Protein AF-A0A956HZK3-F1 (afdb_monomer_lite)

Radius of gyration: 20.82 Å; chains: 1; bounding box: 31×24×89 Å

pLDDT: mean 79.74, std 17.96, range [38.81, 96.31]

Secondary structure (DSSP, 8-state):
--EEEEEE-----SS---EEEEEEEE--TTGGG--EEEEEEEETTEEEEEEEEE-TT---SEEEEEEEE-SEEEEEEEEEE-SS-EEEEEEEEEESPSSEEEEE-S-HHHHTTS--------PPP------

Structure (mmCIF, N/CA/C/O backbone):
data_AF-A0A956HZK3-F1
#
_entry.id   AF-A0A956HZK3-F1
#
loop_
_atom_site.group_PDB
_atom_site.id
_atom_site.type_symbol
_atom_site.label_atom_id
_atom_site.label_alt_id
_atom_site.label_comp_id
_atom_site.label_asym_id
_atom_site.label_entity_id
_atom_site.label_seq_id
_atom_site.pdbx_PDB_ins_code
_atom_site.Cartn_x
_atom_site.Cartn_y
_atom_site.Cartn_z
_atom_site.occupancy
_atom_site.B_iso_or_equiv
_atom_site.auth_seq_id
_atom_site.auth_comp_id
_atom_site.auth_asym_id
_atom_site.auth_atom_id
_atom_site.pdbx_PDB_model_num
ATOM 1 N N . MET A 1 1 ? 16.913 -11.897 -4.334 1.00 68.00 1 MET A N 1
ATOM 2 C CA . MET A 1 1 ? 16.401 -12.235 -2.968 1.00 68.00 1 MET A CA 1
ATOM 3 C C . MET A 1 1 ? 15.530 -11.085 -2.461 1.00 68.00 1 MET A C 1
ATOM 5 O O . MET A 1 1 ? 15.985 -9.955 -2.537 1.00 68.00 1 MET A O 1
ATOM 9 N N . LEU A 1 2 ? 14.308 -11.349 -1.979 1.00 73.81 2 LEU A N 1
ATOM 10 C CA . LEU A 1 2 ? 13.409 -10.322 -1.420 1.00 73.81 2 LEU A CA 1
ATOM 11 C C . LEU A 1 2 ? 13.751 -10.045 0.050 1.00 73.81 2 LEU A C 1
ATOM 13 O O . LEU A 1 2 ? 13.859 -10.986 0.837 1.00 73.81 2 LEU A O 1
ATOM 17 N N . VAL A 1 3 ? 13.868 -8.768 0.416 1.00 76.94 3 VAL A N 1
ATOM 18 C CA . VAL A 1 3 ? 14.003 -8.318 1.811 1.00 76.94 3 VAL A CA 1
ATOM 19 C C . VAL A 1 3 ? 12.762 -7.514 2.197 1.00 76.94 3 VAL A C 1
ATOM 21 O O . VAL A 1 3 ? 12.360 -6.613 1.464 1.00 76.94 3 VAL A O 1
ATOM 24 N N . ILE A 1 4 ? 12.151 -7.847 3.337 1.00 76.69 4 ILE A N 1
ATOM 25 C CA . ILE A 1 4 ? 10.953 -7.174 3.856 1.00 76.69 4 ILE A CA 1
ATOM 26 C C . ILE A 1 4 ? 11.287 -6.564 5.216 1.00 76.69 4 ILE A C 1
ATOM 28 O O . ILE A 1 4 ? 11.729 -7.274 6.119 1.00 76.69 4 ILE A O 1
ATOM 32 N N . GLY A 1 5 ? 11.052 -5.262 5.368 1.00 72.25 5 GLY A N 1
ATOM 33 C CA . GLY A 1 5 ? 11.111 -4.560 6.649 1.00 72.25 5 GLY A CA 1
ATOM 34 C C . GLY A 1 5 ? 9.750 -3.957 6.975 1.00 72.25 5 GLY A C 1
ATOM 35 O O . GLY A 1 5 ? 9.245 -3.151 6.204 1.00 72.25 5 GLY A O 1
ATOM 36 N N . ALA A 1 6 ? 9.145 -4.325 8.101 1.00 70.81 6 ALA A N 1
ATOM 37 C CA . ALA A 1 6 ? 7.883 -3.744 8.559 1.00 70.81 6 ALA A CA 1
ATOM 38 C C . ALA A 1 6 ? 8.085 -3.081 9.922 1.00 70.81 6 ALA A C 1
ATOM 40 O O . ALA A 1 6 ? 8.686 -3.680 10.816 1.00 70.81 6 ALA A O 1
ATOM 41 N N . ALA A 1 7 ? 7.571 -1.863 10.090 1.00 73.00 7 ALA A N 1
ATOM 42 C CA . ALA A 1 7 ? 7.549 -1.188 11.381 1.00 73.00 7 ALA A CA 1
ATOM 43 C C . ALA A 1 7 ? 6.170 -0.569 11.644 1.00 73.00 7 ALA A C 1
ATOM 45 O O . ALA A 1 7 ? 5.514 -0.004 10.766 1.00 73.00 7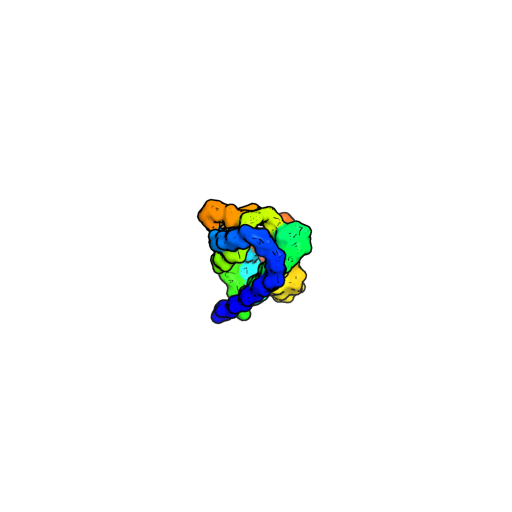 ALA A O 1
ATOM 46 N N . VAL A 1 8 ? 5.717 -0.728 12.886 1.00 65.25 8 VAL A N 1
ATOM 47 C CA . VAL A 1 8 ? 4.416 -0.259 13.370 1.00 65.25 8 VAL A CA 1
ATOM 48 C C . VAL A 1 8 ? 4.659 0.957 14.250 1.00 65.25 8 VAL A C 1
ATOM 50 O O . VAL A 1 8 ? 5.470 0.894 15.177 1.00 65.25 8 VAL A O 1
ATOM 53 N N . VAL A 1 9 ? 3.964 2.060 13.976 1.00 59.81 9 VAL A N 1
ATOM 54 C CA . VAL A 1 9 ? 3.981 3.220 14.869 1.00 59.81 9 VAL A CA 1
ATOM 55 C C . VAL A 1 9 ? 2.968 2.933 15.971 1.00 59.81 9 VAL A C 1
ATOM 57 O O . VAL A 1 9 ? 1.778 2.787 15.710 1.00 59.81 9 VAL A O 1
ATOM 60 N N . ALA A 1 10 ? 3.438 2.789 17.210 1.00 54.22 10 ALA A N 1
ATOM 61 C CA . ALA A 1 10 ? 2.575 2.532 18.359 1.00 54.22 10 ALA A CA 1
ATOM 62 C C . ALA A 1 10 ? 1.777 3.797 18.717 1.00 54.22 10 ALA A C 1
ATOM 64 O O . ALA A 1 10 ? 2.124 4.528 19.643 1.00 54.22 10 ALA A O 1
ATOM 65 N N . VAL A 1 11 ? 0.709 4.070 17.969 1.00 53.50 11 VAL A N 1
ATOM 66 C CA . VAL A 1 11 ? -0.293 5.062 18.359 1.00 53.50 11 VAL A CA 1
ATOM 67 C C . VAL A 1 11 ? -1.145 4.433 19.469 1.00 53.50 11 VAL A C 1
ATOM 69 O O . VAL A 1 11 ? -1.604 3.299 19.302 1.00 53.50 11 VAL A O 1
ATOM 72 N N . PRO A 1 12 ? -1.366 5.107 20.612 1.00 49.19 12 PRO A N 1
ATOM 73 C CA . PRO A 1 12 ? -2.252 4.621 21.667 1.00 49.19 12 PRO A CA 1
ATOM 74 C C . PRO A 1 12 ? -3.720 4.671 21.201 1.00 49.19 12 PRO A C 1
ATOM 76 O O . PRO A 1 12 ? -4.497 5.538 21.592 1.00 49.19 12 PRO A O 1
ATOM 79 N N . LEU A 1 13 ? -4.104 3.735 20.331 1.00 54.06 13 LEU A N 1
ATOM 80 C CA . LEU A 1 13 ? -5.460 3.554 19.823 1.00 54.06 13 LEU A CA 1
ATOM 81 C C . LEU A 1 13 ? -6.302 2.846 20.888 1.00 54.06 13 LEU A C 1
ATOM 83 O O . LEU A 1 13 ? -6.204 1.643 21.128 1.00 54.06 13 LEU A O 1
ATOM 87 N N . LEU A 1 14 ? -7.145 3.627 21.553 1.00 50.53 14 LEU A N 1
ATOM 88 C CA . LEU A 1 14 ? -8.181 3.153 22.461 1.00 50.53 14 LEU A CA 1
ATOM 89 C C . LEU A 1 14 ? -9.067 2.103 21.748 1.00 50.53 14 LEU A C 1
ATOM 91 O O . LEU A 1 14 ? -9.798 2.424 20.819 1.00 50.53 14 LEU A O 1
ATOM 95 N N . ARG A 1 15 ? -9.045 0.851 22.227 1.00 55.31 15 ARG A N 1
ATOM 96 C CA . ARG A 1 15 ? -10.040 -0.224 21.978 1.00 55.31 15 ARG A CA 1
ATOM 97 C C . ARG A 1 15 ? -10.226 -0.778 20.554 1.00 55.31 15 ARG A C 1
ATOM 99 O O . ARG A 1 15 ? -11.107 -1.622 20.380 1.00 55.31 15 ARG A O 1
ATOM 106 N N . ALA A 1 16 ? -9.445 -0.392 19.552 1.00 63.50 16 ALA A N 1
ATOM 107 C CA . ALA A 1 16 ? -9.590 -0.990 18.225 1.00 63.50 16 ALA A CA 1
ATOM 108 C C . ALA A 1 16 ? -8.935 -2.384 18.177 1.00 63.50 16 ALA A C 1
ATOM 110 O O . ALA A 1 16 ? -7.742 -2.519 18.432 1.00 63.50 16 ALA A O 1
ATOM 111 N N . VAL A 1 17 ? -9.714 -3.427 17.869 1.00 71.00 17 VAL A N 1
ATOM 112 C CA . VAL A 1 17 ? -9.182 -4.784 17.665 1.00 71.00 17 VAL A CA 1
ATOM 113 C C . VAL A 1 17 ? -8.614 -4.862 16.242 1.00 71.00 17 VAL A C 1
ATOM 115 O O . VAL A 1 17 ? -9.389 -4.737 15.288 1.00 71.00 17 VAL A O 1
ATOM 118 N N . PRO A 1 18 ? -7.290 -5.024 16.065 1.00 76.81 18 PRO A N 1
ATOM 119 C CA . PRO A 1 18 ? -6.699 -5.149 14.741 1.00 76.81 18 PRO A CA 1
ATOM 120 C C . PRO A 1 18 ? -7.169 -6.450 14.085 1.00 76.81 18 PRO A C 1
ATOM 122 O O . PRO A 1 18 ? -7.285 -7.487 14.738 1.00 76.81 18 PRO A O 1
ATOM 125 N N . THR A 1 19 ? -7.482 -6.378 12.795 1.00 84.69 19 THR A N 1
ATOM 126 C CA . THR A 1 19 ? -7.929 -7.521 11.997 1.00 84.69 19 THR A CA 1
ATOM 127 C C . THR A 1 19 ? -6.960 -7.724 10.843 1.00 84.69 19 THR A C 1
ATOM 129 O O . THR A 1 19 ? -6.578 -6.770 10.163 1.00 84.69 19 THR A O 1
ATOM 132 N N . GLU A 1 20 ? -6.569 -8.973 10.607 1.00 89.12 20 GLU A N 1
ATOM 133 C CA . GLU A 1 20 ? -5.709 -9.310 9.479 1.00 89.12 20 GLU A CA 1
ATOM 134 C C . GLU A 1 20 ? -6.452 -9.121 8.154 1.00 89.12 20 GLU A C 1
ATOM 136 O O . GLU A 1 20 ? -7.575 -9.588 7.972 1.00 89.12 20 GLU A O 1
ATOM 141 N N . SER A 1 21 ? -5.808 -8.439 7.215 1.00 89.69 21 SER A N 1
ATOM 142 C CA . SER A 1 21 ? -6.274 -8.267 5.842 1.00 89.69 21 SER A CA 1
ATOM 143 C C . SER A 1 21 ? -5.170 -8.686 4.887 1.00 89.69 21 SER A C 1
ATOM 145 O O . SER A 1 21 ? -4.015 -8.285 5.044 1.00 89.69 21 SER A O 1
ATOM 147 N N . ARG A 1 22 ? -5.519 -9.484 3.877 1.00 93.06 22 ARG A N 1
ATOM 148 C CA . ARG A 1 22 ? -4.597 -9.828 2.793 1.00 93.06 22 ARG A CA 1
ATOM 149 C C . ARG A 1 22 ? -4.782 -8.839 1.654 1.00 93.06 22 ARG A C 1
ATOM 151 O O . ARG A 1 22 ? -5.893 -8.659 1.161 1.00 93.06 22 ARG A O 1
ATOM 158 N N . ILE A 1 23 ? -3.686 -8.234 1.225 1.00 94.19 23 ILE A N 1
ATOM 159 C CA . ILE A 1 23 ? -3.666 -7.279 0.124 1.00 94.19 23 ILE A CA 1
ATOM 160 C C . ILE A 1 23 ? -2.704 -7.793 -0.944 1.00 94.19 23 ILE A C 1
ATOM 162 O O . ILE A 1 23 ? -1.580 -8.183 -0.634 1.00 94.19 23 ILE A O 1
ATOM 166 N N . ARG A 1 24 ? -3.157 -7.797 -2.196 1.00 95.62 24 ARG A N 1
ATOM 167 C CA . ARG A 1 24 ? -2.361 -8.086 -3.384 1.00 95.62 24 ARG A CA 1
ATOM 168 C C . ARG A 1 24 ? -2.109 -6.793 -4.140 1.00 95.62 24 ARG A C 1
ATOM 170 O O . ARG A 1 24 ? -3.056 -6.150 -4.589 1.00 95.62 24 ARG A O 1
ATOM 177 N N . TYR A 1 25 ? -0.842 -6.454 -4.318 1.00 95.56 25 TYR A N 1
ATOM 178 C CA . TYR A 1 25 ? -0.424 -5.276 -5.067 1.00 95.56 25 TYR A CA 1
ATOM 179 C C . TYR A 1 25 ? -0.042 -5.642 -6.491 1.00 95.56 25 TYR A C 1
ATOM 181 O O . TYR A 1 25 ? 0.660 -6.632 -6.695 1.00 95.56 25 TYR A O 1
ATOM 189 N N . GLY A 1 26 ? -0.477 -4.843 -7.463 1.00 94.62 26 GLY A N 1
ATOM 190 C CA . GLY A 1 26 ? 0.009 -4.879 -8.841 1.00 94.62 26 GLY A CA 1
ATOM 191 C C . GLY A 1 26 ? 0.969 -3.725 -9.103 1.00 94.62 26 GLY A C 1
ATOM 192 O O . GLY A 1 26 ? 0.599 -2.580 -8.883 1.00 94.62 26 GLY A O 1
ATOM 193 N N . LEU A 1 27 ? 2.181 -4.012 -9.584 1.00 91.88 27 LEU A N 1
ATOM 194 C CA . LEU A 1 27 ? 3.204 -2.997 -9.899 1.00 91.88 27 LEU A CA 1
ATOM 195 C C . LEU A 1 27 ? 3.161 -2.519 -11.360 1.00 91.88 27 LEU A C 1
ATOM 197 O O . LEU A 1 27 ? 3.937 -1.663 -11.762 1.00 91.88 27 LEU A O 1
ATOM 201 N N . GLY A 1 28 ? 2.241 -3.057 -12.161 1.00 88.62 28 GLY A N 1
ATOM 202 C CA . GLY A 1 28 ? 2.072 -2.657 -13.555 1.00 88.62 28 GLY A CA 1
ATOM 203 C C . GLY A 1 28 ? 3.085 -3.299 -14.515 1.00 88.62 28 GLY A C 1
ATOM 204 O O . GLY A 1 28 ? 3.748 -4.276 -14.160 1.00 88.62 28 GLY A O 1
ATOM 205 N N . PRO A 1 29 ? 3.137 -2.831 -15.776 1.00 86.38 29 PRO A N 1
ATOM 206 C CA . PRO A 1 29 ? 4.001 -3.388 -16.823 1.00 86.38 29 PRO A CA 1
ATOM 207 C C . PRO A 1 29 ? 5.499 -3.216 -16.552 1.00 86.38 29 PRO A C 1
ATOM 209 O O . PRO A 1 29 ? 6.263 -4.134 -16.834 1.00 86.38 29 PRO A O 1
ATOM 212 N N . ASP A 1 30 ? 5.889 -2.093 -15.948 1.00 87.31 30 ASP A N 1
ATOM 213 C CA . ASP A 1 30 ? 7.291 -1.705 -15.727 1.00 87.31 30 ASP A CA 1
ATOM 214 C C . ASP A 1 30 ? 7.840 -2.221 -14.382 1.00 87.31 30 ASP A C 1
ATOM 216 O O . ASP A 1 30 ? 8.847 -1.752 -13.863 1.00 87.31 30 ASP A O 1
ATOM 220 N N . HIS A 1 31 ? 7.185 -3.230 -13.798 1.00 89.25 31 HIS A N 1
ATOM 221 C CA . HIS A 1 31 ? 7.525 -3.771 -12.480 1.00 89.25 31 HIS A CA 1
ATOM 222 C C . HIS A 1 31 ? 8.981 -4.256 -12.360 1.00 89.25 31 HIS A C 1
ATOM 224 O O . HIS A 1 31 ? 9.521 -4.306 -11.259 1.00 89.25 31 HIS A O 1
ATOM 230 N N . ALA A 1 32 ? 9.606 -4.653 -13.472 1.00 91.94 32 ALA A N 1
ATOM 231 C CA . ALA A 1 32 ? 10.980 -5.146 -13.484 1.00 91.94 32 ALA A CA 1
ATOM 232 C C . ALA A 1 32 ? 12.002 -4.048 -13.145 1.00 91.94 32 ALA A C 1
ATOM 234 O O . ALA A 1 32 ? 13.071 -4.370 -12.633 1.00 91.94 32 ALA A O 1
ATOM 235 N N . ASP A 1 33 ? 11.653 -2.779 -13.367 1.00 90.25 33 ASP A N 1
ATOM 236 C CA . ASP A 1 33 ? 12.508 -1.630 -13.058 1.00 90.25 33 ASP A CA 1
ATOM 237 C C . ASP A 1 33 ? 12.327 -1.136 -11.614 1.00 90.25 33 ASP A C 1
ATOM 239 O O . ASP A 1 33 ? 13.103 -0.311 -11.135 1.00 90.25 33 ASP A O 1
ATOM 243 N N . VAL A 1 34 ? 11.317 -1.643 -10.895 1.00 91.62 34 VAL A N 1
ATOM 244 C CA . VAL A 1 34 ? 11.053 -1.285 -9.497 1.00 91.62 34 VAL A CA 1
ATOM 245 C C . VAL A 1 34 ? 11.977 -2.077 -8.573 1.00 91.62 34 VAL A C 1
ATOM 247 O O . VAL A 1 34 ? 11.986 -3.311 -8.585 1.00 91.62 34 VAL A O 1
ATOM 250 N N . HIS A 1 35 ? 12.710 -1.361 -7.721 1.00 93.19 35 HIS A N 1
ATOM 251 C CA . HIS A 1 35 ? 13.671 -1.940 -6.778 1.00 93.19 35 HIS A CA 1
ATOM 252 C C . HIS A 1 35 ? 13.257 -1.786 -5.319 1.00 93.19 35 HIS A C 1
ATOM 254 O O . HIS A 1 35 ? 13.512 -2.686 -4.518 1.00 93.19 35 HIS A O 1
ATOM 260 N N . ASP A 1 36 ? 12.585 -0.691 -4.972 1.00 94.06 36 ASP A N 1
ATOM 261 C CA . ASP A 1 36 ? 12.060 -0.468 -3.628 1.00 94.06 36 ASP A CA 1
ATOM 262 C C . ASP A 1 36 ? 10.592 -0.064 -3.691 1.00 94.06 36 ASP A C 1
ATOM 264 O O . ASP A 1 36 ? 10.186 0.740 -4.528 1.00 94.06 36 ASP A O 1
ATOM 268 N N . VAL A 1 37 ? 9.802 -0.596 -2.762 1.00 95.31 37 VAL A N 1
ATOM 269 C CA . VAL A 1 37 ? 8.430 -0.155 -2.514 1.00 95.31 37 VAL A CA 1
ATOM 270 C C . VAL A 1 37 ? 8.266 0.081 -1.028 1.00 95.31 37 VAL A C 1
ATOM 272 O O . VAL A 1 37 ? 8.432 -0.836 -0.224 1.00 95.31 37 VAL A O 1
ATOM 275 N N . ARG A 1 38 ? 7.883 1.298 -0.660 1.00 95.50 38 ARG A N 1
ATOM 276 C CA . ARG A 1 38 ? 7.469 1.652 0.692 1.00 95.50 38 ARG A CA 1
ATOM 277 C C . ARG A 1 38 ? 5.976 1.930 0.707 1.00 95.50 38 ARG A C 1
ATOM 279 O O . ARG A 1 38 ? 5.492 2.834 0.043 1.00 95.50 38 ARG A O 1
ATOM 286 N N . LEU A 1 39 ? 5.250 1.153 1.492 1.00 96.00 39 LEU A N 1
ATOM 287 C CA . LEU A 1 39 ? 3.824 1.306 1.735 1.00 96.00 39 LEU A CA 1
ATOM 288 C C . LEU A 1 39 ? 3.629 2.016 3.068 1.00 96.00 39 LEU A C 1
ATOM 290 O O . LEU A 1 39 ? 4.158 1.558 4.081 1.00 96.00 39 LEU A O 1
ATOM 294 N N . VAL A 1 40 ? 2.856 3.096 3.076 1.00 95.38 40 VAL A N 1
ATOM 295 C CA . VAL A 1 40 ? 2.471 3.839 4.279 1.00 95.38 40 VAL A CA 1
ATOM 296 C C . VAL A 1 40 ? 0.951 3.856 4.371 1.00 95.38 40 VAL A C 1
ATOM 298 O O . VAL A 1 40 ? 0.274 4.299 3.445 1.00 95.38 40 VAL A O 1
ATOM 301 N N . TYR A 1 41 ? 0.417 3.350 5.479 1.00 93.75 41 TYR A N 1
ATOM 302 C CA . TYR A 1 41 ? -1.012 3.350 5.773 1.00 93.75 41 TYR A CA 1
ATOM 303 C C . TYR A 1 41 ? -1.311 4.479 6.748 1.00 93.75 41 TYR A C 1
ATOM 305 O O . TYR A 1 41 ? -0.834 4.453 7.886 1.00 93.75 41 TYR A O 1
ATOM 313 N N . ALA A 1 42 ? -2.141 5.419 6.312 1.00 93.25 42 ALA A N 1
ATOM 314 C CA . ALA A 1 42 ? -2.622 6.517 7.128 1.00 93.25 42 ALA A CA 1
ATOM 315 C C . ALA A 1 42 ? -4.117 6.363 7.429 1.00 93.25 42 ALA A C 1
ATOM 317 O O . ALA A 1 42 ? -4.916 6.082 6.529 1.00 93.25 42 ALA A O 1
ATOM 318 N N . LEU A 1 43 ? -4.499 6.559 8.690 1.00 91.12 43 LEU A N 1
ATOM 319 C CA . LEU A 1 43 ? -5.887 6.617 9.149 1.00 91.12 43 LEU A CA 1
ATOM 320 C C . LEU A 1 43 ? -6.158 8.037 9.634 1.00 91.12 43 LEU A C 1
ATOM 322 O O . LEU A 1 43 ? -5.408 8.547 10.452 1.00 91.12 43 LEU A O 1
ATOM 326 N N . GLU A 1 44 ? -7.198 8.685 9.106 1.00 89.44 44 GLU A N 1
ATOM 327 C CA . GLU A 1 44 ? -7.553 10.069 9.479 1.00 89.44 44 GLU A CA 1
ATOM 328 C C . GLU A 1 44 ? -6.409 11.095 9.299 1.00 89.44 44 GLU A C 1
ATOM 330 O O . GLU A 1 44 ? -6.447 12.185 9.858 1.00 89.44 44 GLU A O 1
ATOM 335 N N . GLY A 1 45 ? -5.428 10.778 8.445 1.00 87.75 45 GLY A N 1
ATOM 336 C CA . GLY A 1 45 ? -4.257 11.617 8.170 1.00 87.75 45 GLY A CA 1
ATOM 337 C C . GLY A 1 45 ? -3.010 11.256 8.981 1.00 87.75 45 GLY A C 1
ATOM 338 O O . GLY A 1 45 ? -1.941 11.773 8.669 1.00 87.75 45 GLY A O 1
ATOM 339 N N . ASP A 1 46 ? -3.121 10.349 9.952 1.00 89.94 46 ASP A N 1
ATOM 340 C CA . ASP A 1 46 ? -2.001 9.885 10.769 1.00 89.94 46 ASP A CA 1
ATOM 341 C C . ASP A 1 46 ? -1.421 8.570 10.235 1.00 89.94 46 ASP A C 1
ATOM 343 O O . ASP A 1 46 ? -2.148 7.592 10.046 1.00 89.94 46 ASP A O 1
ATOM 347 N N . ASP A 1 47 ? -0.102 8.523 10.043 1.00 91.38 47 ASP A N 1
ATOM 348 C CA . ASP A 1 47 ? 0.628 7.308 9.673 1.00 91.38 47 ASP A CA 1
ATOM 349 C C . ASP A 1 47 ? 0.579 6.289 10.819 1.00 91.38 47 ASP A C 1
ATOM 351 O O . ASP A 1 47 ? 1.167 6.491 11.885 1.00 91.38 47 ASP A O 1
ATOM 355 N N . VAL A 1 48 ? -0.081 5.152 10.594 1.00 90.00 48 VAL A N 1
ATOM 356 C CA . VAL A 1 48 ? -0.233 4.110 11.625 1.00 90.00 48 VAL A CA 1
ATOM 357 C C . VAL A 1 48 ? 0.657 2.893 11.388 1.00 90.00 48 VAL A C 1
ATOM 359 O O . VAL A 1 48 ? 1.056 2.211 12.333 1.00 90.00 48 VAL A O 1
ATOM 362 N N . GLN A 1 49 ? 1.002 2.601 10.133 1.00 89.75 49 GLN A N 1
ATOM 363 C CA . GLN A 1 49 ? 1.827 1.447 9.781 1.00 89.75 49 GLN A CA 1
ATOM 364 C C . GLN A 1 49 ? 2.591 1.696 8.485 1.00 89.75 49 GLN A C 1
ATOM 366 O O . GLN A 1 49 ? 2.082 2.348 7.575 1.00 89.75 49 GLN A O 1
ATOM 371 N N . HIS A 1 50 ? 3.789 1.122 8.371 1.00 93.25 50 HIS A N 1
ATOM 372 C CA . HIS A 1 50 ? 4.507 1.072 7.105 1.00 93.25 50 HIS A CA 1
ATOM 373 C C . HIS A 1 50 ? 5.195 -0.275 6.864 1.00 93.25 50 HIS A C 1
ATOM 375 O O . HIS A 1 50 ? 5.525 -1.016 7.795 1.00 93.25 50 HIS A O 1
ATOM 381 N N . ALA A 1 51 ? 5.425 -0.580 5.591 1.00 93.06 51 ALA A N 1
ATOM 382 C CA . ALA A 1 51 ? 6.174 -1.745 5.144 1.00 93.06 51 ALA A CA 1
ATOM 383 C C . ALA A 1 51 ? 7.060 -1.380 3.952 1.00 93.06 51 ALA A C 1
ATOM 385 O O . ALA A 1 51 ? 6.625 -0.668 3.054 1.00 93.06 51 ALA A O 1
ATOM 386 N N . THR A 1 52 ? 8.281 -1.896 3.940 1.00 94.38 52 THR A N 1
ATOM 387 C CA . THR A 1 52 ? 9.256 -1.704 2.871 1.00 94.38 52 THR A CA 1
ATOM 388 C C . THR A 1 52 ? 9.614 -3.054 2.268 1.00 94.38 52 THR A C 1
ATOM 390 O O . THR A 1 52 ? 9.933 -4.005 2.987 1.00 94.38 52 THR A O 1
ATOM 393 N N . PHE A 1 53 ? 9.583 -3.116 0.944 1.00 94.12 53 PHE A N 1
ATOM 394 C CA . PHE A 1 53 ? 9.921 -4.278 0.138 1.00 94.12 53 PHE A CA 1
ATOM 395 C C . PHE A 1 53 ? 11.068 -3.908 -0.792 1.00 94.12 53 PHE A C 1
ATOM 397 O O . PHE A 1 53 ? 11.011 -2.868 -1.446 1.00 94.12 53 PHE A O 1
ATOM 404 N N . HIS A 1 54 ? 12.089 -4.759 -0.844 1.00 93.56 54 HIS A N 1
ATOM 405 C CA . HIS A 1 54 ? 13.267 -4.544 -1.673 1.00 93.56 54 HIS A CA 1
ATOM 406 C C . HIS A 1 54 ? 13.513 -5.732 -2.609 1.00 93.56 54 HIS A C 1
ATOM 408 O O . HIS A 1 54 ? 13.632 -6.879 -2.155 1.00 93.56 54 HIS A O 1
ATOM 414 N N . TRP A 1 55 ? 13.624 -5.436 -3.905 1.00 93.25 55 TRP A N 1
ATOM 415 C CA . TRP A 1 55 ? 13.917 -6.371 -4.990 1.00 93.25 55 TRP A CA 1
ATOM 416 C C . TRP A 1 55 ? 15.113 -5.879 -5.824 1.00 93.25 55 TRP A C 1
ATOM 418 O O . TRP A 1 55 ? 14.938 -5.187 -6.829 1.00 93.25 55 TRP A O 1
ATOM 428 N N . PRO A 1 56 ? 16.346 -6.276 -5.470 1.00 85.88 56 PRO A N 1
ATOM 429 C CA . PRO A 1 56 ? 17.547 -5.781 -6.148 1.00 85.88 56 PRO A CA 1
ATOM 430 C C . PRO A 1 56 ? 17.651 -6.224 -7.618 1.00 85.88 56 PRO A C 1
ATOM 432 O O . PRO A 1 56 ? 18.382 -5.622 -8.392 1.00 85.88 56 PRO A O 1
ATOM 435 N N . GLU A 1 57 ? 16.928 -7.277 -8.005 1.00 88.00 57 GLU A N 1
ATOM 436 C CA . GLU A 1 57 ? 16.936 -7.865 -9.355 1.00 88.00 57 GLU A CA 1
ATOM 437 C C . GLU A 1 57 ? 15.668 -7.510 -10.156 1.00 88.00 57 GLU A C 1
ATOM 439 O O . GLU A 1 57 ? 15.435 -8.078 -11.221 1.00 88.00 57 GLU A O 1
ATOM 444 N N . GLY A 1 58 ? 14.845 -6.597 -9.628 1.00 88.62 58 GLY A N 1
ATOM 445 C CA . GLY A 1 58 ? 13.543 -6.229 -10.180 1.00 88.62 58 GLY A CA 1
ATOM 446 C C . GLY A 1 58 ? 12.380 -6.898 -9.448 1.00 88.62 58 GLY A C 1
ATOM 447 O O . GLY A 1 58 ? 12.451 -8.061 -9.029 1.00 88.62 58 GLY A O 1
ATOM 448 N N . ALA A 1 59 ? 11.299 -6.145 -9.256 1.00 91.81 59 ALA A N 1
ATOM 449 C CA . ALA A 1 59 ? 10.125 -6.611 -8.533 1.00 91.81 59 ALA A CA 1
ATOM 450 C C . ALA A 1 59 ? 9.286 -7.597 -9.369 1.00 91.81 59 ALA A C 1
ATOM 452 O O . ALA A 1 59 ? 9.350 -7.597 -10.599 1.00 91.81 59 ALA A O 1
ATOM 453 N N . PRO A 1 60 ? 8.470 -8.464 -8.745 1.00 93.44 60 PRO A N 1
ATOM 454 C CA . PRO A 1 60 ? 7.476 -9.260 -9.460 1.00 93.44 60 PRO A CA 1
ATOM 455 C C . PRO A 1 60 ? 6.306 -8.384 -9.929 1.00 93.44 60 PRO A C 1
ATOM 457 O O . PRO A 1 60 ? 6.011 -7.355 -9.333 1.00 93.44 60 PRO A O 1
ATOM 460 N N . LYS A 1 61 ? 5.545 -8.841 -10.931 1.00 92.56 61 LYS A N 1
ATOM 461 C CA . LYS A 1 61 ? 4.347 -8.121 -11.404 1.00 92.56 61 LYS A CA 1
ATOM 462 C C . LYS A 1 61 ? 3.322 -7.865 -10.296 1.00 92.56 61 LYS A C 1
ATOM 464 O O . LYS A 1 61 ? 2.636 -6.843 -10.297 1.00 92.56 61 LYS A O 1
ATOM 469 N N . THR A 1 62 ? 3.201 -8.819 -9.374 1.00 94.75 62 THR A N 1
ATOM 470 C CA . THR A 1 62 ? 2.330 -8.720 -8.205 1.00 94.75 62 THR A CA 1
ATOM 471 C C . THR A 1 62 ? 3.001 -9.301 -6.972 1.00 94.75 62 THR A C 1
ATOM 473 O O . THR A 1 62 ? 3.733 -10.286 -7.089 1.00 94.75 62 THR A O 1
ATOM 476 N N . PHE A 1 63 ? 2.674 -8.777 -5.794 1.00 94.44 63 PHE A N 1
ATOM 477 C CA . PHE A 1 63 ? 3.088 -9.358 -4.517 1.00 94.44 63 PHE A CA 1
ATOM 478 C C . PHE A 1 63 ? 1.971 -9.276 -3.472 1.00 94.44 63 PHE A C 1
ATOM 480 O O . PHE A 1 63 ? 1.117 -8.391 -3.524 1.00 94.44 63 PHE A O 1
ATOM 487 N N . ASP A 1 64 ? 1.988 -10.216 -2.529 1.00 93.56 64 ASP A N 1
ATOM 488 C CA . ASP A 1 64 ? 1.007 -10.308 -1.451 1.00 93.56 64 ASP A CA 1
ATOM 489 C C . ASP A 1 64 ? 1.602 -9.776 -0.141 1.00 93.56 64 ASP A C 1
ATOM 491 O O . ASP A 1 64 ? 2.757 -10.046 0.190 1.00 93.56 64 ASP A O 1
ATOM 495 N N . HIS A 1 65 ? 0.794 -9.056 0.632 1.00 92.56 65 HIS A N 1
ATOM 496 C CA . HIS A 1 65 ? 1.135 -8.530 1.950 1.00 92.56 65 HIS A CA 1
ATOM 497 C C . HIS A 1 65 ? -0.042 -8.748 2.898 1.00 92.56 65 HIS A C 1
ATOM 499 O O . HIS A 1 65 ? -1.190 -8.454 2.561 1.00 92.56 65 HIS A O 1
ATOM 505 N N . VAL A 1 66 ? 0.238 -9.251 4.095 1.00 91.25 66 VAL A N 1
ATOM 506 C CA . VAL A 1 66 ? -0.750 -9.327 5.172 1.00 91.25 66 VAL A CA 1
ATOM 507 C C . VAL A 1 66 ? -0.503 -8.167 6.122 1.00 91.25 66 VAL A C 1
ATOM 509 O O . VAL A 1 66 ? 0.608 -8.008 6.621 1.00 91.25 66 VAL A O 1
ATOM 512 N N . VAL A 1 67 ? -1.538 -7.371 6.371 1.00 89.88 67 VAL A N 1
ATOM 513 C CA . VAL A 1 67 ? -1.507 -6.253 7.321 1.00 89.88 67 VAL A CA 1
ATOM 514 C C . VAL A 1 67 ? -2.494 -6.495 8.445 1.00 89.88 67 VAL A C 1
ATOM 516 O O . VAL A 1 67 ? -3.546 -7.091 8.229 1.00 89.88 67 VAL A O 1
ATOM 519 N N . SER A 1 68 ? -2.163 -6.020 9.642 1.00 89.50 68 SER A N 1
ATOM 520 C CA . SER A 1 68 ? -3.027 -6.114 10.815 1.00 89.50 68 SER A CA 1
ATOM 521 C C . SER A 1 68 ? -3.426 -4.705 11.226 1.00 89.50 68 SER A C 1
ATOM 523 O O . SER A 1 68 ? -2.687 -4.012 11.921 1.00 89.50 68 SER A O 1
ATOM 525 N N . LEU A 1 69 ? -4.573 -4.261 10.716 1.00 87.31 69 LEU A N 1
ATOM 526 C CA . LEU A 1 69 ? -5.070 -2.896 10.867 1.00 87.31 69 LEU A CA 1
ATOM 527 C C . LEU A 1 69 ? -6.463 -2.916 11.495 1.00 87.31 69 LEU A C 1
ATOM 529 O O . LEU A 1 69 ? -7.221 -3.880 11.363 1.00 87.31 69 LEU A O 1
ATOM 533 N N . SER A 1 70 ? -6.803 -1.854 12.218 1.00 88.25 70 SER A N 1
ATOM 534 C CA . SER A 1 70 ? -8.161 -1.654 12.717 1.00 88.25 70 SER A CA 1
ATOM 535 C C . SER A 1 70 ? -9.144 -1.426 11.570 1.00 88.25 70 SER A C 1
ATOM 537 O O . SER A 1 70 ? -8.759 -1.100 10.450 1.00 88.25 70 SER A O 1
ATOM 539 N N . ARG A 1 71 ? -10.443 -1.561 11.852 1.00 89.56 71 ARG A N 1
ATOM 540 C CA . ARG A 1 71 ? -11.461 -1.183 10.872 1.00 89.56 71 ARG A CA 1
ATOM 541 C C . ARG A 1 71 ? -11.415 0.322 10.605 1.00 89.56 71 ARG A C 1
ATOM 543 O O . ARG A 1 71 ? -11.469 1.102 11.551 1.00 89.56 71 ARG A O 1
ATOM 550 N N . GLY A 1 72 ? -11.374 0.717 9.338 1.00 91.00 72 GLY A N 1
ATOM 551 C CA . GLY A 1 72 ? -11.338 2.118 8.938 1.00 91.00 72 GLY A CA 1
ATOM 552 C C . GLY A 1 72 ? -11.145 2.323 7.439 1.00 91.00 72 GLY A C 1
ATOM 553 O O . GLY A 1 72 ? -10.906 1.383 6.678 1.00 91.00 72 GLY A O 1
ATOM 554 N N . ARG A 1 73 ? -11.249 3.589 7.030 1.00 93.94 73 ARG A N 1
ATOM 555 C CA . ARG A 1 73 ? -10.919 4.055 5.684 1.00 93.94 73 ARG A CA 1
ATOM 556 C C . ARG A 1 73 ? -9.500 4.612 5.704 1.00 93.94 73 ARG A C 1
ATOM 558 O O . ARG A 1 73 ? -9.249 5.634 6.336 1.00 93.94 73 ARG A O 1
ATOM 565 N N . TYR A 1 74 ? -8.598 3.927 5.021 1.00 93.81 74 TYR A N 1
ATOM 566 C CA . TYR A 1 74 ? -7.175 4.224 4.991 1.00 93.81 74 TYR A CA 1
ATOM 567 C C . TYR A 1 74 ? -6.778 4.921 3.697 1.00 93.81 74 TYR A C 1
ATOM 569 O O . TYR A 1 74 ? -7.271 4.580 2.618 1.00 93.81 74 TYR A O 1
ATOM 577 N N . THR A 1 75 ? -5.822 5.835 3.802 1.00 96.12 75 THR A N 1
ATOM 578 C CA . THR A 1 75 ? -5.008 6.268 2.668 1.00 96.12 75 THR A CA 1
ATOM 579 C C . THR A 1 75 ? -3.755 5.404 2.645 1.00 96.12 75 THR A C 1
ATOM 581 O O . THR A 1 75 ? -2.984 5.395 3.600 1.00 96.12 75 THR A O 1
ATOM 584 N N . LEU A 1 76 ? -3.567 4.654 1.566 1.00 95.62 76 LEU A N 1
ATOM 585 C CA . LEU A 1 76 ? -2.326 3.964 1.261 1.00 95.62 76 LEU A CA 1
ATOM 586 C C . LEU A 1 76 ? -1.504 4.851 0.333 1.00 95.62 76 LEU A C 1
ATOM 588 O O . LEU A 1 76 ? -1.907 5.078 -0.806 1.00 95.62 76 LEU A O 1
ATOM 592 N N . ARG A 1 77 ? -0.337 5.274 0.802 1.00 96.31 77 ARG A N 1
ATOM 593 C CA . ARG A 1 77 ? 0.691 5.901 -0.022 1.00 96.31 77 ARG A CA 1
ATOM 594 C C . ARG A 1 77 ? 1.765 4.873 -0.340 1.00 96.31 77 ARG A C 1
ATOM 596 O O . ARG A 1 77 ? 2.400 4.338 0.569 1.00 96.31 77 ARG A O 1
ATOM 603 N N . ALA A 1 78 ? 1.950 4.580 -1.618 1.00 95.56 78 ALA A N 1
ATOM 604 C CA . ALA A 1 78 ? 3.036 3.747 -2.109 1.00 95.56 78 ALA A CA 1
ATOM 605 C C . ALA A 1 78 ? 4.127 4.643 -2.692 1.00 95.56 78 ALA A C 1
ATOM 607 O O . ALA A 1 78 ? 3.870 5.383 -3.634 1.00 95.56 78 ALA A O 1
ATOM 608 N N . GLU A 1 79 ? 5.328 4.577 -2.134 1.00 95.00 79 GLU A N 1
ATOM 609 C CA . GLU A 1 79 ? 6.529 5.227 -2.656 1.00 95.00 79 GLU A CA 1
ATOM 610 C C . GLU A 1 79 ? 7.363 4.150 -3.347 1.00 95.00 79 GLU A C 1
ATOM 612 O O . GLU A 1 79 ? 7.863 3.229 -2.698 1.00 95.00 79 GLU A O 1
ATOM 617 N N . LEU A 1 80 ? 7.449 4.229 -4.667 1.00 93.56 80 LEU A N 1
ATOM 618 C CA . LEU A 1 80 ? 8.174 3.293 -5.508 1.00 93.56 80 LEU A CA 1
ATOM 619 C C . LEU A 1 80 ? 9.472 3.955 -5.963 1.00 93.56 80 LEU A C 1
ATOM 621 O O . LEU A 1 80 ? 9.484 5.139 -6.301 1.00 93.56 80 LEU A O 1
ATOM 625 N N . ARG A 1 81 ? 10.553 3.182 -5.986 1.00 92.31 81 ARG A N 1
ATOM 626 C CA . ARG A 1 81 ? 11.834 3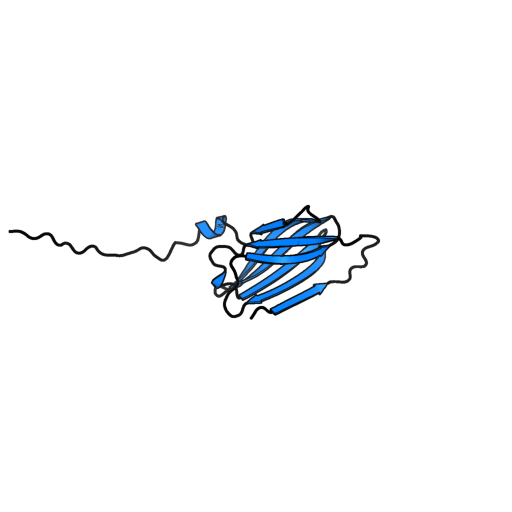.590 -6.558 1.00 92.31 81 ARG A CA 1
ATOM 627 C C . ARG A 1 81 ? 12.162 2.712 -7.746 1.00 92.31 81 ARG A C 1
ATOM 629 O O . ARG A 1 81 ? 12.245 1.488 -7.604 1.00 92.31 81 ARG A O 1
ATOM 636 N N . ASP A 1 82 ? 12.393 3.359 -8.876 1.00 89.06 82 ASP A N 1
ATOM 637 C CA . ASP A 1 82 ? 12.854 2.737 -10.112 1.00 89.06 82 ASP A CA 1
ATOM 638 C C . ASP A 1 82 ? 14.103 3.449 -10.665 1.00 89.06 82 ASP A C 1
ATOM 640 O O . ASP A 1 82 ? 14.678 4.335 -10.024 1.00 89.06 82 ASP A O 1
ATOM 644 N N . ALA A 1 83 ? 14.561 3.043 -11.851 1.00 82.69 83 ALA A N 1
ATOM 645 C CA . ALA A 1 83 ? 15.731 3.626 -12.511 1.00 82.69 83 ALA A CA 1
ATOM 646 C C . ALA A 1 83 ? 15.554 5.101 -12.938 1.00 82.69 83 ALA A C 1
ATOM 648 O O . ALA A 1 83 ? 16.545 5.804 -13.153 1.00 82.69 83 ALA A O 1
ATOM 649 N N . THR A 1 84 ? 14.315 5.570 -13.088 1.00 83.00 84 THR A N 1
ATOM 650 C CA . THR A 1 84 ? 13.966 6.943 -13.481 1.00 83.00 84 THR A CA 1
ATOM 651 C C . THR A 1 84 ? 13.829 7.877 -12.279 1.00 83.00 84 THR A C 1
ATOM 653 O O . THR A 1 84 ? 14.058 9.082 -12.413 1.00 83.00 84 THR A O 1
ATOM 656 N N . GLY A 1 85 ? 13.527 7.328 -11.100 1.00 85.38 85 GLY A N 1
ATOM 657 C CA . GLY A 1 85 ? 13.496 8.049 -9.834 1.00 85.38 85 GLY A CA 1
ATOM 658 C C . GLY A 1 85 ? 12.465 7.504 -8.850 1.00 85.38 85 GLY A C 1
ATOM 659 O O . GLY A 1 85 ? 12.002 6.368 -8.948 1.00 85.38 85 GLY A O 1
ATOM 660 N N . ASP A 1 86 ? 12.113 8.348 -7.883 1.00 89.19 86 ASP A N 1
ATOM 661 C CA . ASP A 1 86 ? 11.094 8.047 -6.881 1.00 89.19 86 ASP A CA 1
ATOM 662 C C . ASP A 1 86 ? 9.732 8.564 -7.372 1.00 89.19 86 ASP A C 1
ATOM 664 O O . ASP A 1 86 ? 9.603 9.732 -7.753 1.00 89.19 86 ASP A O 1
ATOM 668 N N . HIS A 1 87 ? 8.701 7.721 -7.324 1.00 88.62 87 HIS A N 1
ATOM 669 C CA . HIS A 1 87 ? 7.327 8.105 -7.638 1.00 88.62 87 HIS A CA 1
ATOM 670 C C . HIS A 1 87 ? 6.355 7.638 -6.550 1.00 88.62 87 HIS A C 1
ATOM 672 O O . HIS A 1 87 ? 6.532 6.591 -5.930 1.00 88.62 87 HIS A O 1
ATOM 678 N N . ALA A 1 88 ? 5.331 8.450 -6.284 1.00 91.56 88 ALA A N 1
ATOM 679 C CA . ALA A 1 88 ? 4.365 8.201 -5.221 1.00 91.56 88 ALA A CA 1
ATOM 680 C C . ALA A 1 88 ? 2.958 8.029 -5.791 1.00 91.56 88 ALA A C 1
ATOM 682 O O . ALA A 1 88 ? 2.542 8.778 -6.675 1.00 91.56 88 ALA A O 1
ATOM 683 N N . ILE A 1 89 ? 2.231 7.049 -5.261 1.00 93.19 89 ILE A N 1
ATOM 684 C CA . ILE A 1 89 ? 0.875 6.710 -5.680 1.00 93.19 89 ILE A CA 1
ATOM 685 C C . ILE A 1 89 ? 0.003 6.588 -4.441 1.00 93.19 89 ILE A C 1
ATOM 687 O O . ILE A 1 89 ? 0.264 5.766 -3.563 1.00 93.19 89 ILE A O 1
ATOM 691 N N . ASP A 1 90 ? -1.070 7.370 -4.411 1.00 94.00 90 ASP A N 1
ATOM 692 C CA . ASP A 1 90 ? -2.050 7.330 -3.335 1.00 94.00 90 ASP A CA 1
ATOM 693 C C . ASP A 1 90 ? -3.283 6.520 -3.754 1.00 94.00 90 ASP A C 1
ATOM 695 O O . ASP A 1 90 ? -3.812 6.642 -4.868 1.00 94.00 90 ASP A O 1
ATOM 699 N N . ARG A 1 91 ? -3.754 5.669 -2.843 1.00 93.62 91 ARG A N 1
ATOM 700 C CA . ARG A 1 91 ? -4.963 4.850 -2.983 1.00 93.62 91 ARG A CA 1
ATOM 701 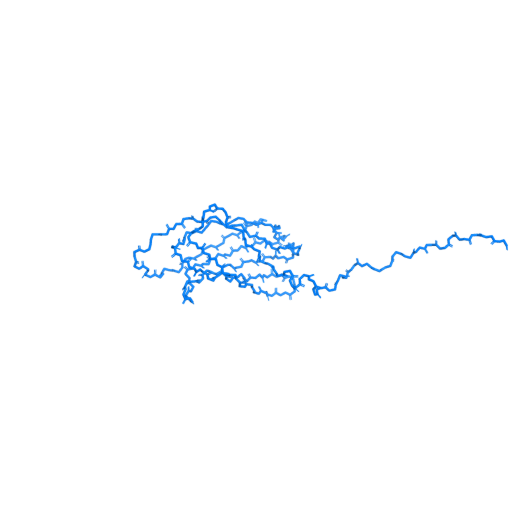C C . ARG A 1 91 ? -5.780 4.919 -1.705 1.00 93.62 91 ARG A C 1
ATOM 703 O O . ARG A 1 91 ? -5.239 5.024 -0.611 1.00 93.62 91 ARG A O 1
ATOM 710 N N . THR A 1 92 ? -7.096 4.824 -1.830 1.00 94.19 92 THR A N 1
ATOM 711 C CA . THR A 1 92 ? -7.984 4.714 -0.669 1.00 94.19 92 THR A CA 1
ATOM 712 C C . THR A 1 92 ? -8.466 3.281 -0.520 1.00 94.19 92 THR A C 1
ATOM 714 O O . THR A 1 92 ? -8.911 2.682 -1.497 1.00 94.19 92 THR A O 1
ATOM 717 N N . LEU A 1 93 ? -8.397 2.747 0.699 1.00 92.31 93 LEU A N 1
ATOM 718 C CA . LEU A 1 93 ? -8.775 1.376 1.033 1.00 92.31 93 LEU A CA 1
ATOM 719 C C . LEU A 1 93 ? -9.761 1.372 2.200 1.00 92.31 93 LEU A C 1
ATOM 721 O O . LEU A 1 93 ? -9.589 2.114 3.163 1.00 92.31 93 LEU A O 1
ATOM 725 N N . GLU A 1 94 ? -10.761 0.502 2.149 1.00 92.19 94 GLU A N 1
ATOM 726 C CA . GLU A 1 94 ? -11.598 0.187 3.307 1.00 92.19 94 GLU A CA 1
ATOM 727 C C . GLU A 1 94 ? -11.138 -1.151 3.880 1.00 92.19 94 GLU A C 1
ATOM 729 O O . GLU A 1 94 ? -11.137 -2.166 3.183 1.00 92.19 94 GLU A O 1
ATOM 734 N N . LEU A 1 95 ? -10.695 -1.145 5.138 1.00 89.25 95 LEU A N 1
ATOM 735 C CA . LEU A 1 95 ? -10.167 -2.322 5.825 1.00 89.25 95 LEU A CA 1
ATOM 736 C C . LEU A 1 95 ? -10.915 -2.555 7.148 1.00 89.25 95 LEU A C 1
ATOM 738 O O . LEU A 1 95 ? -11.434 -1.598 7.723 1.00 89.25 95 LEU A O 1
ATOM 742 N N . PRO A 1 96 ? -10.974 -3.799 7.658 1.00 85.62 96 PRO A N 1
ATOM 743 C CA . PRO A 1 96 ? -10.667 -5.023 6.926 1.00 85.62 96 PRO A CA 1
ATOM 744 C C . PRO A 1 96 ? -11.716 -5.286 5.837 1.00 85.62 96 PRO A C 1
ATOM 746 O O . PRO A 1 96 ? -12.895 -4.975 6.020 1.00 85.62 96 PRO A O 1
ATOM 749 N N . ALA A 1 97 ? -11.287 -5.881 4.726 1.00 81.31 97 ALA A N 1
ATOM 750 C CA . ALA A 1 97 ? -12.172 -6.316 3.649 1.00 81.31 97 ALA A CA 1
ATOM 751 C C . ALA A 1 97 ? -12.367 -7.836 3.686 1.00 81.31 97 ALA A C 1
ATOM 753 O O . ALA A 1 97 ? -11.507 -8.576 4.169 1.00 81.31 97 ALA A O 1
ATOM 754 N N . GLU A 1 98 ? -13.484 -8.312 3.141 1.00 82.38 98 GLU A N 1
ATOM 755 C CA . GLU A 1 98 ? -13.689 -9.744 2.942 1.00 82.38 98 GLU A CA 1
ATOM 756 C C . GLU A 1 98 ? -12.786 -10.252 1.808 1.00 82.38 98 GLU A C 1
ATOM 758 O O . GLU A 1 98 ? -12.841 -9.773 0.677 1.00 82.38 98 GLU A O 1
ATOM 763 N N . GLY A 1 99 ? -11.947 -11.246 2.106 1.00 87.75 99 GLY A N 1
ATOM 764 C CA . GLY A 1 99 ? -11.059 -11.855 1.116 1.00 87.75 99 GLY A CA 1
ATOM 765 C C . GLY A 1 99 ? -9.770 -11.065 0.868 1.00 87.75 99 GLY A C 1
ATOM 766 O O . GLY A 1 99 ? -9.157 -10.537 1.793 1.00 87.75 99 GLY A O 1
ATOM 767 N N . THR A 1 100 ? -9.290 -11.082 -0.380 1.00 91.56 100 THR A N 1
ATOM 768 C CA . THR A 1 100 ? -8.049 -10.396 -0.779 1.00 91.56 100 THR A CA 1
ATOM 769 C C . THR A 1 100 ? -8.383 -9.071 -1.447 1.00 91.56 100 THR A C 1
ATOM 771 O O . THR A 1 100 ? -9.094 -9.051 -2.449 1.00 91.56 100 THR A O 1
ATOM 774 N N . VAL A 1 101 ? -7.844 -7.974 -0.918 1.00 92.50 101 VAL A N 1
ATOM 775 C CA . VAL A 1 101 ? -7.948 -6.651 -1.545 1.00 92.50 101 VAL A CA 1
ATOM 776 C C . VAL A 1 101 ? -6.924 -6.561 -2.666 1.00 92.50 101 VAL A C 1
ATOM 778 O O . VAL A 1 101 ? -5.750 -6.840 -2.443 1.00 92.50 101 VAL A O 1
ATOM 781 N N . HIS A 1 102 ? -7.347 -6.160 -3.859 1.00 93.81 102 HIS A N 1
ATOM 782 C CA . HIS A 1 102 ? -6.448 -5.924 -4.985 1.00 93.81 102 HIS A CA 1
ATOM 783 C C . HIS A 1 102 ? -6.200 -4.427 -5.139 1.00 93.81 102 HIS A C 1
ATOM 785 O O . HIS A 1 102 ? -7.151 -3.649 -5.192 1.00 93.81 102 HIS A O 1
ATOM 791 N N . VAL A 1 103 ? -4.930 -4.031 -5.193 1.00 93.75 103 VAL A N 1
ATOM 792 C CA . VAL A 1 103 ? -4.529 -2.627 -5.289 1.00 93.75 103 VAL A CA 1
ATOM 793 C C . VAL A 1 103 ? -3.492 -2.462 -6.386 1.00 93.75 103 VAL A C 1
ATOM 795 O O . VAL A 1 103 ? -2.395 -3.010 -6.307 1.00 93.75 103 VAL A O 1
ATOM 798 N N . ASP A 1 104 ? -3.819 -1.660 -7.389 1.00 94.00 104 ASP A N 1
ATOM 799 C CA . ASP A 1 104 ? -2.881 -1.305 -8.446 1.00 94.00 104 ASP A CA 1
ATOM 800 C C . ASP A 1 104 ? -2.036 -0.100 -8.015 1.00 94.00 104 ASP A C 1
ATOM 802 O O . ASP A 1 104 ? -2.548 0.999 -7.770 1.00 94.00 104 ASP A O 1
ATOM 806 N N . LEU A 1 105 ? -0.726 -0.325 -7.924 1.00 92.06 105 LEU A N 1
ATOM 807 C CA . LEU A 1 105 ? 0.318 0.656 -7.624 1.00 92.06 105 LEU A CA 1
ATOM 808 C C . LEU A 1 105 ? 0.945 1.184 -8.918 1.00 92.06 105 LEU A C 1
ATOM 810 O O . LEU A 1 105 ? 2.156 1.307 -9.041 1.00 92.06 105 LEU A O 1
ATOM 814 N N . PHE A 1 106 ? 0.103 1.447 -9.906 1.00 86.38 106 PHE A N 1
ATOM 815 C CA . PHE A 1 106 ? 0.456 2.125 -11.142 1.00 86.38 106 PHE A CA 1
ATOM 816 C C . PHE A 1 106 ? -0.769 2.907 -11.611 1.00 86.38 106 PHE A C 1
ATOM 818 O O . PHE A 1 106 ? -1.910 2.542 -11.304 1.00 86.38 106 PHE A O 1
ATOM 825 N N . ASP A 1 107 ? -0.550 3.982 -12.360 1.00 78.25 107 ASP A N 1
ATOM 826 C CA . ASP A 1 107 ? -1.627 4.713 -13.017 1.00 78.25 107 ASP A CA 1
ATOM 827 C C . ASP A 1 107 ? -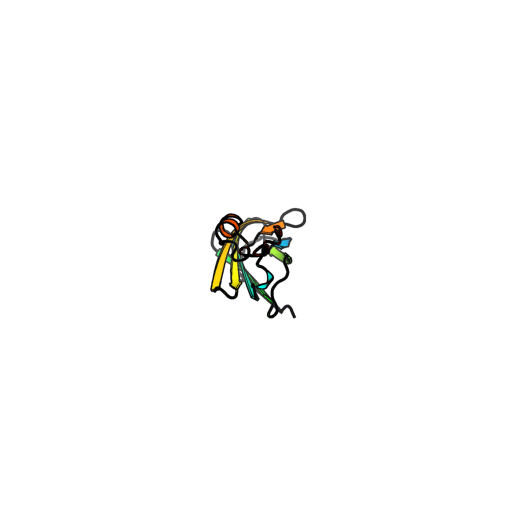1.680 4.333 -14.498 1.00 78.25 107 ASP A C 1
ATOM 829 O O . ASP A 1 107 ? -0.750 4.589 -15.263 1.00 78.25 107 ASP A O 1
ATOM 833 N N . MET A 1 108 ? -2.811 3.782 -14.952 1.00 58.03 108 MET A N 1
ATOM 834 C CA . MET A 1 108 ? -3.030 3.554 -16.389 1.00 58.03 108 MET A CA 1
ATOM 835 C C . MET A 1 108 ? -3.043 4.862 -17.194 1.00 58.03 108 MET A C 1
ATOM 837 O O . MET A 1 108 ? -2.700 4.860 -18.374 1.00 58.03 108 MET A O 1
ATOM 841 N N . ALA A 1 109 ? -3.387 5.985 -16.554 1.00 49.97 109 ALA A N 1
ATOM 842 C CA . ALA A 1 109 ? -3.291 7.310 -17.160 1.00 49.97 109 ALA A CA 1
ATOM 843 C C . ALA A 1 109 ? -1.835 7.716 -17.463 1.00 49.97 109 ALA A C 1
ATOM 845 O O . ALA A 1 109 ? -1.613 8.475 -18.401 1.00 49.97 109 ALA A O 1
ATOM 846 N N . TYR A 1 110 ? -0.848 7.177 -16.735 1.00 44.44 110 TYR A N 1
ATOM 847 C CA . TYR A 1 110 ? 0.580 7.400 -16.988 1.00 44.44 110 TYR A CA 1
ATOM 848 C C . TYR A 1 110 ? 1.140 6.403 -18.018 1.00 44.44 110 TYR A C 1
ATOM 850 O O . TYR A 1 110 ? 1.894 6.787 -18.910 1.00 44.44 110 TYR A O 1
ATOM 858 N N . ALA A 1 111 ? 0.669 5.149 -17.991 1.00 46.59 111 ALA A N 1
ATOM 859 C CA . ALA A 1 111 ? 1.025 4.125 -18.981 1.00 46.59 111 ALA A CA 1
ATOM 860 C C . ALA A 1 111 ? 0.591 4.480 -20.421 1.00 46.59 111 ALA A C 1
ATOM 862 O O . ALA A 1 111 ? 1.192 4.012 -21.385 1.00 46.59 111 ALA A O 1
ATOM 863 N N . ALA A 1 112 ? -0.433 5.326 -20.584 1.00 43.62 112 ALA A N 1
ATOM 864 C CA . ALA A 1 112 ? -0.858 5.844 -21.886 1.00 43.62 112 ALA A CA 1
ATOM 865 C C . ALA A 1 112 ? -0.016 7.036 -22.396 1.00 43.62 112 ALA A C 1
ATOM 867 O O . ALA A 1 112 ? -0.102 7.374 -23.576 1.00 43.62 112 ALA A O 1
ATOM 868 N N . VAL A 1 113 ? 0.768 7.687 -21.525 1.00 42.78 113 VAL A N 1
ATOM 869 C CA . VAL A 1 113 ? 1.532 8.914 -21.833 1.00 42.78 113 VAL A CA 1
ATOM 870 C C . VAL A 1 113 ? 3.013 8.629 -22.096 1.00 42.78 113 VAL A C 1
ATOM 872 O O . VAL A 1 113 ? 3.682 9.447 -22.727 1.00 42.78 113 VAL A O 1
ATOM 875 N N . LEU A 1 114 ? 3.530 7.458 -21.711 1.00 43.12 114 LEU A N 1
ATOM 876 C CA . LEU A 1 114 ? 4.847 7.023 -22.169 1.00 43.12 114 LEU A CA 1
ATOM 877 C C . LEU A 1 114 ? 4.797 6.778 -23.689 1.00 43.12 114 LEU A C 1
ATOM 879 O O . LEU A 1 114 ? 4.057 5.900 -24.146 1.00 43.12 114 LEU A O 1
ATOM 883 N N . PRO A 1 115 ? 5.561 7.528 -24.512 1.00 38.81 115 PRO A N 1
ATOM 884 C CA . PRO A 1 115 ? 5.693 7.185 -25.913 1.00 38.81 115 PRO A CA 1
ATOM 885 C C . PRO A 1 115 ? 6.343 5.807 -25.976 1.00 38.81 115 PRO A C 1
ATOM 887 O O . PRO A 1 115 ? 7.426 5.585 -25.440 1.00 38.81 115 PRO A O 1
ATOM 890 N N . SER A 1 116 ? 5.661 4.888 -26.647 1.00 48.22 116 SER A N 1
ATOM 891 C CA . SER A 1 116 ? 6.146 3.564 -27.015 1.00 48.22 116 SER A CA 1
ATOM 892 C C . SER A 1 116 ? 7.415 3.692 -27.865 1.00 48.22 116 SER A C 1
ATOM 894 O O . SER A 1 116 ? 7.391 3.652 -29.094 1.00 48.22 116 SER A O 1
ATOM 896 N N . GLN A 1 117 ? 8.558 3.861 -27.207 1.00 50.31 117 GLN A N 1
ATOM 897 C CA . GLN A 1 117 ? 9.890 3.823 -27.802 1.00 50.31 117 GLN A CA 1
ATOM 898 C C . GLN A 1 117 ? 10.241 2.365 -28.124 1.00 50.31 117 GLN A C 1
ATOM 900 O O . GLN A 1 117 ? 11.076 1.772 -27.456 1.00 50.31 117 GLN A O 1
ATOM 905 N N . SER A 1 118 ? 9.551 1.761 -29.101 1.00 49.28 118 SER A N 1
ATOM 906 C CA . SER A 1 118 ? 9.981 0.560 -29.845 1.00 49.28 118 SER A CA 1
ATOM 907 C C . SER A 1 118 ? 8.955 0.155 -30.914 1.00 49.28 118 SER A C 1
ATOM 909 O O . SER A 1 118 ? 8.302 -0.879 -30.787 1.00 49.28 118 SER A O 1
ATOM 911 N N . ARG A 1 119 ? 8.812 0.940 -31.996 1.00 50.56 119 ARG A N 1
ATOM 912 C CA . ARG A 1 119 ? 8.412 0.394 -33.316 1.00 50.56 119 ARG A CA 1
ATOM 913 C C . ARG A 1 119 ? 8.673 1.360 -34.486 1.00 50.56 119 ARG A C 1
ATOM 915 O O . ARG A 1 119 ? 7.733 1.911 -35.044 1.00 50.56 119 ARG A O 1
ATOM 922 N N . ARG A 1 120 ? 9.937 1.536 -34.873 1.00 48.25 120 ARG A N 1
ATOM 923 C CA . ARG A 1 120 ? 10.416 2.005 -36.196 1.00 48.25 120 ARG A CA 1
ATOM 924 C C . ARG A 1 120 ? 11.878 1.546 -36.305 1.00 48.25 120 ARG A C 1
ATOM 926 O O . ARG A 1 120 ? 12.617 1.768 -35.362 1.00 48.25 120 ARG A O 1
ATOM 933 N N . ASP A 1 121 ? 12.376 0.836 -37.307 1.00 47.19 121 ASP A N 1
ATOM 934 C CA . ASP A 1 121 ? 11.875 0.511 -38.634 1.00 47.19 121 ASP A CA 1
ATOM 935 C C . ASP A 1 121 ? 12.395 -0.883 -39.018 1.00 47.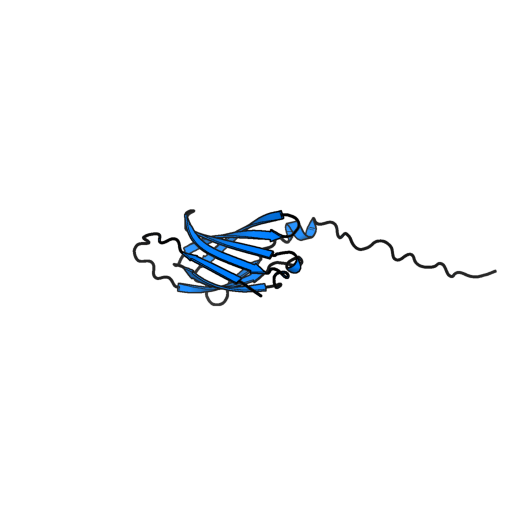19 121 ASP A C 1
ATOM 937 O O . ASP A 1 121 ? 13.595 -1.097 -39.176 1.00 47.19 121 ASP A O 1
ATOM 941 N N . GLY A 1 122 ? 11.486 -1.842 -39.194 1.00 44.59 122 GLY A N 1
ATOM 942 C CA . GLY A 1 122 ? 11.749 -2.965 -40.084 1.00 44.59 122 GLY A CA 1
ATOM 943 C C . GLY A 1 122 ? 11.536 -2.458 -41.503 1.00 44.59 122 GLY A C 1
ATOM 944 O O . GLY A 1 122 ? 10.397 -2.399 -41.957 1.00 44.59 122 GLY A O 1
ATOM 945 N N . VAL A 1 123 ? 12.606 -2.029 -42.170 1.00 56.38 123 VAL A N 1
ATOM 946 C CA . VAL A 1 123 ? 12.555 -1.645 -43.585 1.00 56.38 123 VAL A CA 1
ATOM 947 C C . VAL A 1 123 ? 12.262 -2.905 -44.411 1.00 56.38 123 VAL A C 1
ATOM 949 O O . VAL A 1 123 ? 13.045 -3.855 -44.346 1.00 56.38 123 VAL A O 1
ATOM 952 N N . PRO A 1 124 ? 11.168 -2.959 -45.190 1.00 51.81 124 PRO A N 1
ATOM 953 C CA . PRO A 1 124 ? 10.976 -4.036 -46.147 1.00 51.81 124 PRO A CA 1
ATOM 954 C C . PRO A 1 124 ? 11.955 -3.859 -47.313 1.00 51.81 124 PRO A C 1
ATOM 956 O O . PRO A 1 124 ? 12.027 -2.797 -47.929 1.00 51.81 124 PRO A O 1
ATOM 959 N N . HIS A 1 125 ? 12.708 -4.917 -47.618 1.00 53.69 125 HIS A N 1
ATOM 960 C CA . HIS A 1 125 ? 13.476 -5.042 -48.854 1.00 53.69 125 HIS A CA 1
ATOM 961 C C . HIS A 1 125 ? 12.532 -4.959 -50.066 1.00 53.69 125 HIS A C 1
ATOM 963 O O . HIS A 1 125 ? 11.654 -5.817 -50.185 1.00 53.69 125 HIS A O 1
ATOM 969 N N . PRO A 1 126 ? 12.715 -4.011 -51.004 1.00 50.31 126 PRO A N 1
ATOM 970 C CA . PRO A 1 126 ? 12.034 -4.076 -52.284 1.00 50.31 126 PRO A CA 1
ATOM 971 C C . PRO A 1 126 ? 12.794 -5.052 -53.184 1.00 50.31 126 PRO A C 1
ATOM 973 O O . PRO A 1 126 ? 13.726 -4.693 -53.901 1.00 50.31 126 PRO A O 1
ATOM 976 N N . GLY A 1 127 ? 12.399 -6.319 -53.106 1.00 52.16 127 GLY A N 1
ATOM 977 C CA . GLY A 1 127 ? 12.542 -7.251 -54.211 1.00 52.16 127 GLY A CA 1
ATOM 978 C C . GLY A 1 127 ? 11.365 -7.066 -55.159 1.00 52.16 127 GLY A C 1
ATOM 979 O O . GLY A 1 127 ? 10.403 -7.819 -55.077 1.00 52.16 127 GLY A O 1
ATOM 980 N N . GLU A 1 128 ? 11.449 -6.089 -56.056 1.00 48.91 128 GLU A N 1
ATOM 981 C CA . GLU A 1 128 ? 10.714 -6.132 -57.319 1.00 48.91 128 GLU A CA 1
ATOM 982 C C . GLU A 1 128 ? 11.741 -6.078 -58.443 1.00 48.91 128 GLU A C 1
ATOM 984 O O . GLU A 1 128 ? 12.380 -5.065 -58.723 1.00 48.91 128 GLU A O 1
ATOM 989 N N . ALA A 1 129 ? 11.963 -7.259 -59.004 1.00 49.47 129 ALA A N 1
ATOM 990 C CA . ALA A 1 129 ? 12.665 -7.448 -60.247 1.00 49.47 129 ALA A CA 1
ATOM 991 C C . ALA A 1 129 ? 11.719 -7.158 -61.420 1.00 49.47 129 ALA A C 1
ATOM 993 O O . AL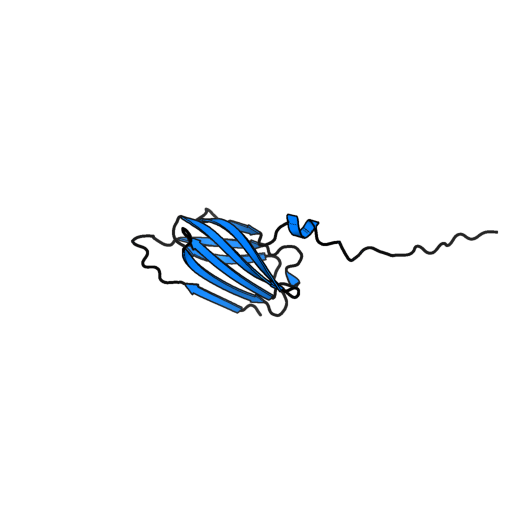A A 1 129 ? 10.521 -7.416 -61.319 1.00 49.47 129 ALA A O 1
ATOM 994 N N . GLN A 1 130 ? 12.360 -6.826 -62.545 1.00 42.66 130 GLN A N 1
ATOM 995 C CA . GLN A 1 130 ? 11.939 -6.982 -63.946 1.00 42.66 130 GLN A CA 1
ATOM 996 C C . GLN A 1 130 ? 11.461 -5.706 -64.653 1.00 42.66 130 GLN A C 1
ATOM 998 O O . GLN A 1 130 ? 10.735 -4.909 -64.063 1.00 42.66 130 GLN A O 1
ATOM 1003 N N . PRO A 1 131 ? 11.667 -5.618 -65.979 1.00 56.84 131 PRO A N 1
ATOM 1004 C CA . PRO A 1 131 ? 12.813 -6.056 -66.791 1.00 56.84 131 PRO A CA 1
ATOM 1005 C C . PRO A 1 131 ? 13.582 -4.889 -67.437 1.00 56.84 131 PRO A C 1
ATOM 1007 O O . PRO A 1 131 ? 13.000 -3.798 -67.625 1.00 56.84 131 PRO A O 1
#

Foldseek 3Di:
DKDKDKDFDPDVDPPFFWDKAKEKEFAPDQQQQWAKKKKFKDAPRHTGIIMMMGDNRGGDRMDMDIDGGGFGWIWIWIWTQGPVGIDIDIDIDGPDDPDYHYYYPDDVVVVVVPPPPDDDDPDDDPPDDDD

Sequence (131 aa):
MLVIGAAVVAVPLLRAVPTESRIRYGLGPDHADVHDVRLVYALEGDDVQHATFHWPEGAPKTFDHVVSLSRGRYTLRAELRDATGDHAIDRTLELPAEGTVHVDLFDMAYAAVLPSQSRRDGVPHPGEAQP